Protein AF-A0AA44XXK1-F1 (afdb_monomer)

Organism: Burkholderia vietnamiensis (NCBI:txid60552)

Nearest PDB structures (foldseek):
  4zqu-assembly1_A  TM=9.815E-01  e=5.276E-09  Yersinia pseudotuberculosis YPIII
  4g6u-assembly3_A  TM=9.847E-01  e=5.880E-07  Escherichia coli O157:H7
  5d80-assembly2_d  TM=5.103E-01  e=1.219E+00  Saccharomyces cerevisiae S288C
  5d80-assembly1_D  TM=5.103E-01  e=1.219E+00  Saccharomyces cerevisiae S288C
  3eiu-assembly1_B  TM=3.926E-01  e=1.825E+00  Methanosarcina mazei

Foldseek 3Di:
DPPVLVVVLCCQLPAAWDDDDPDIDGPVVDPAAEAEEEDEPPQDPVNVVVVVVSCVVSVVSRYHYHYDYDD

Structure (mmCIF, N/CA/C/O backbone):
data_AF-A0AA44XXK1-F1
#
_entry.id   AF-A0AA44XXK1-F1
#
loop_
_atom_site.group_PDB
_atom_site.id
_atom_site.type_symbol
_atom_site.label_atom_id
_atom_site.label_alt_id
_atom_site.label_comp_id
_atom_site.label_asym_id
_atom_site.label_entity_id
_atom_site.label_seq_id
_atom_site.pdbx_PDB_ins_code
_atom_site.Cartn_x
_atom_site.Cartn_y
_atom_site.Cartn_z
_atom_site.occupancy
_atom_site.B_iso_or_equiv
_atom_site.auth_seq_id
_atom_site.auth_comp_id
_atom_site.auth_asym_id
_atom_site.auth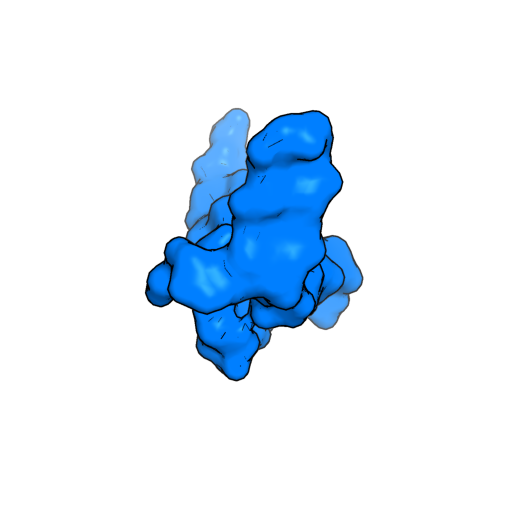_atom_id
_atom_site.pdbx_PDB_model_num
ATOM 1 N N . MET A 1 1 ? -11.582 7.306 0.264 1.00 56.56 1 MET A N 1
ATOM 2 C CA . MET A 1 1 ? -10.373 6.528 0.605 1.00 56.56 1 MET A CA 1
ATOM 3 C C . MET A 1 1 ? -9.388 7.475 1.262 1.00 56.56 1 MET A C 1
ATOM 5 O O . MET A 1 1 ? -9.274 8.592 0.771 1.00 56.56 1 MET A O 1
ATOM 9 N N . LYS A 1 2 ? -8.721 7.091 2.363 1.00 62.16 2 LYS A N 1
ATOM 10 C CA . LYS A 1 2 ? -7.703 7.959 2.984 1.00 62.16 2 LYS A CA 1
ATOM 11 C C . LYS A 1 2 ? -6.568 8.188 1.963 1.00 62.16 2 LYS A C 1
ATOM 13 O O . LYS A 1 2 ? -6.037 7.188 1.474 1.00 62.16 2 LYS A O 1
ATOM 18 N N . PRO A 1 3 ? -6.182 9.441 1.650 1.00 65.94 3 PRO A N 1
ATOM 19 C CA . PRO A 1 3 ? -5.203 9.740 0.599 1.00 65.94 3 PRO A CA 1
ATOM 20 C C . PRO A 1 3 ? -3.868 9.007 0.777 1.00 65.94 3 PRO A C 1
ATOM 22 O O . PRO A 1 3 ? -3.263 8.585 -0.201 1.00 65.94 3 PRO A O 1
ATOM 25 N N . SER A 1 4 ? -3.458 8.774 2.030 1.00 82.06 4 SER A N 1
ATOM 26 C CA . SER A 1 4 ? -2.167 8.158 2.349 1.00 82.06 4 SER A CA 1
ATOM 27 C C . SER A 1 4 ? -2.047 6.697 1.903 1.00 82.06 4 SER A C 1
ATOM 29 O O . SER A 1 4 ? -0.992 6.298 1.432 1.00 82.06 4 SER A O 1
ATOM 31 N N . LEU A 1 5 ? -3.107 5.884 2.026 1.00 92.19 5 LEU A N 1
ATOM 32 C CA . LEU A 1 5 ? -3.034 4.476 1.605 1.00 92.19 5 LEU A CA 1
ATOM 33 C C . LEU A 1 5 ? -3.092 4.345 0.086 1.00 92.19 5 LEU A C 1
ATOM 35 O O . LEU A 1 5 ? -2.334 3.565 -0.479 1.00 92.19 5 LEU A O 1
ATOM 39 N N . LYS A 1 6 ? -3.943 5.143 -0.573 1.00 94.75 6 LYS A N 1
ATOM 40 C CA . LYS A 1 6 ? -4.002 5.176 -2.037 1.00 94.75 6 LYS A CA 1
ATOM 41 C C . LYS A 1 6 ? -2.650 5.558 -2.630 1.00 94.75 6 LYS A C 1
ATOM 43 O O . LYS A 1 6 ? -2.155 4.838 -3.481 1.00 94.75 6 LYS A O 1
ATOM 48 N N . GLY A 1 7 ? -2.059 6.654 -2.150 1.00 95.88 7 GLY A N 1
ATOM 49 C CA . GLY A 1 7 ? -0.783 7.148 -2.665 1.00 95.88 7 GLY A CA 1
ATOM 50 C C . GLY A 1 7 ? 0.342 6.127 -2.516 1.00 95.88 7 GLY A C 1
ATOM 51 O O . GLY A 1 7 ? 1.093 5.914 -3.458 1.00 95.88 7 GLY A O 1
ATOM 52 N N . ASN A 1 8 ? 0.411 5.423 -1.382 1.00 96.69 8 ASN A N 1
ATOM 53 C CA . ASN 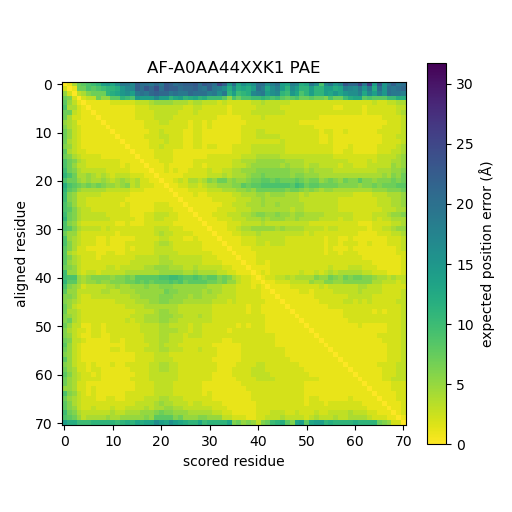A 1 8 ? 1.411 4.370 -1.189 1.00 96.69 8 ASN A CA 1
ATOM 54 C C . ASN A 1 8 ? 1.173 3.168 -2.112 1.00 96.69 8 ASN A C 1
ATOM 56 O O . ASN A 1 8 ? 2.128 2.615 -2.647 1.00 96.69 8 ASN A O 1
ATOM 60 N N . ILE A 1 9 ? -0.085 2.771 -2.323 1.00 97.81 9 ILE A N 1
ATOM 61 C CA . ILE A 1 9 ? -0.428 1.717 -3.288 1.00 97.81 9 ILE A CA 1
ATOM 62 C C . ILE A 1 9 ? -0.015 2.138 -4.698 1.00 97.81 9 ILE A C 1
ATOM 64 O O . ILE A 1 9 ? 0.623 1.354 -5.389 1.00 97.81 9 ILE A O 1
ATOM 68 N N . ASP A 1 10 ? -0.330 3.369 -5.101 1.00 97.81 10 ASP A N 1
ATOM 69 C CA . ASP A 1 10 ? 0.023 3.899 -6.419 1.00 97.81 10 ASP A CA 1
ATOM 70 C C . ASP A 1 10 ? 1.542 3.959 -6.599 1.00 97.81 10 ASP A C 1
ATOM 72 O O . ASP A 1 10 ? 2.048 3.587 -7.652 1.00 97.81 10 ASP A O 1
ATOM 76 N N . ALA A 1 11 ? 2.282 4.383 -5.573 1.00 97.38 11 ALA A N 1
ATOM 77 C CA . ALA A 1 11 ? 3.740 4.417 -5.607 1.00 97.38 11 ALA A CA 1
ATOM 78 C C . ALA A 1 11 ? 4.333 3.011 -5.780 1.00 97.38 11 ALA A C 1
ATOM 80 O O . ALA A 1 11 ? 5.226 2.810 -6.598 1.00 97.38 11 ALA A O 1
ATOM 81 N N . VAL A 1 12 ? 3.801 2.025 -5.052 1.00 97.69 12 VAL A N 1
ATOM 82 C CA . VAL A 1 12 ? 4.236 0.629 -5.170 1.00 97.69 12 VAL A CA 1
ATOM 83 C C . VAL A 1 12 ? 3.863 0.051 -6.533 1.00 97.69 12 VAL A C 1
ATOM 85 O O . VAL A 1 12 ? 4.692 -0.617 -7.141 1.00 97.69 12 VAL A O 1
ATOM 88 N N . ALA A 1 13 ? 2.650 0.290 -7.030 1.00 98.12 13 ALA A N 1
ATOM 89 C CA . ALA A 1 13 ? 2.187 -0.229 -8.317 1.00 98.12 13 ALA A CA 1
ATOM 90 C C . ALA A 1 13 ? 2.981 0.360 -9.492 1.00 98.12 13 ALA A C 1
ATOM 92 O O . ALA A 1 13 ? 3.386 -0.370 -10.391 1.00 98.12 13 ALA A O 1
ATOM 93 N N . ASN A 1 14 ? 3.259 1.665 -9.443 1.00 97.94 14 ASN A N 1
ATOM 94 C CA . ASN A 1 14 ? 3.889 2.404 -10.536 1.00 97.94 14 ASN A CA 1
ATOM 95 C C . ASN A 1 14 ? 5.418 2.501 -10.423 1.00 97.94 14 ASN A C 1
ATOM 97 O O . ASN A 1 14 ? 6.035 3.184 -11.235 1.00 97.94 14 ASN A O 1
ATOM 101 N N . PHE A 1 15 ? 6.051 1.852 -9.439 1.00 98.12 15 PHE A N 1
ATOM 102 C CA . PHE A 1 15 ? 7.512 1.827 -9.352 1.00 98.12 15 PHE A CA 1
ATOM 103 C C . PHE A 1 15 ? 8.107 1.147 -10.590 1.00 98.12 15 PHE A C 1
ATOM 105 O O . PHE A 1 15 ? 7.835 -0.038 -10.826 1.00 98.12 15 PHE A O 1
ATOM 112 N N . MET A 1 16 ? 8.921 1.905 -11.329 1.00 98.06 16 MET A N 1
ATOM 113 C CA . MET A 1 16 ? 9.624 1.467 -12.538 1.00 98.06 16 MET A CA 1
ATOM 114 C C . MET A 1 16 ? 11.108 1.223 -12.269 1.00 98.06 16 MET A C 1
ATOM 116 O O . MET A 1 16 ? 11.625 0.162 -12.601 1.00 98.06 16 MET A O 1
ATOM 120 N N . GLU A 1 17 ? 11.784 2.181 -11.641 1.00 98.12 17 GLU A N 1
ATOM 121 C CA . GLU A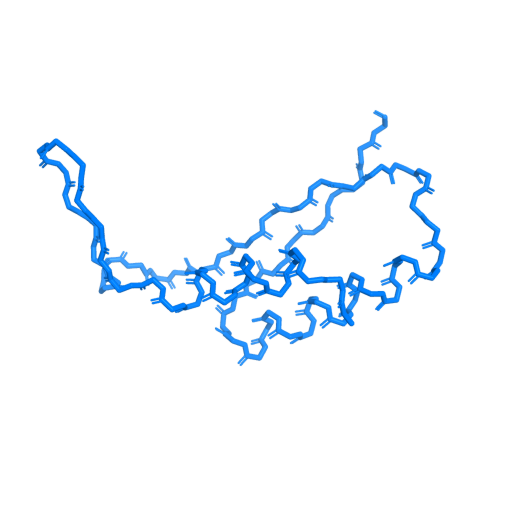 1 17 ? 13.214 2.108 -11.358 1.00 98.12 17 GLU A CA 1
ATOM 122 C C . GLU A 1 17 ? 13.572 3.078 -10.230 1.00 98.12 17 GLU A C 1
ATOM 124 O O . GLU A 1 17 ? 12.982 4.156 -10.112 1.00 98.12 17 GLU A O 1
ATOM 129 N N . ALA A 1 18 ? 14.555 2.707 -9.414 1.00 98.00 18 ALA A N 1
ATOM 130 C CA . ALA A 1 18 ? 15.283 3.644 -8.572 1.00 98.00 18 ALA A CA 1
ATOM 131 C C . ALA A 1 18 ? 16.728 3.184 -8.385 1.00 98.00 18 ALA A C 1
ATOM 133 O O . ALA A 1 18 ? 17.005 1.988 -8.253 1.00 98.00 18 ALA A O 1
ATOM 134 N N . SER A 1 19 ? 17.628 4.159 -8.296 1.00 97.81 19 SER A N 1
ATOM 135 C CA . SER A 1 19 ? 19.045 3.943 -8.029 1.00 97.81 19 SER A CA 1
ATOM 136 C C . SER A 1 19 ? 19.472 4.725 -6.798 1.00 97.81 19 SER A C 1
ATOM 138 O O . SER A 1 19 ? 19.149 5.905 -6.658 1.00 97.81 19 SER A O 1
ATOM 140 N N . LEU A 1 20 ? 20.216 4.069 -5.913 1.00 97.62 20 LEU A N 1
ATOM 141 C CA . LEU A 1 20 ? 20.857 4.691 -4.764 1.00 97.62 20 LEU A CA 1
ATOM 142 C C . LEU A 1 20 ? 22.266 4.117 -4.617 1.00 97.62 20 LEU A C 1
ATOM 144 O O . LEU A 1 20 ? 22.443 2.901 -4.533 1.00 97.62 20 LEU A O 1
ATOM 148 N N . GLU A 1 21 ? 23.262 5.004 -4.594 1.00 96.19 21 GLU A N 1
ATOM 149 C CA . GLU A 1 21 ? 24.684 4.643 -4.609 1.00 96.19 21 GLU A CA 1
ATOM 150 C C . GLU A 1 21 ? 25.015 3.683 -5.767 1.00 96.19 21 GLU A C 1
ATOM 152 O O . GLU A 1 21 ? 24.842 4.033 -6.932 1.00 96.19 21 GLU A O 1
ATOM 157 N N . THR A 1 22 ? 25.493 2.475 -5.468 1.00 96.75 22 THR A N 1
ATOM 158 C CA . THR A 1 22 ? 25.881 1.462 -6.460 1.00 96.75 22 THR A CA 1
ATOM 159 C C . THR A 1 22 ? 24.763 0.475 -6.789 1.00 96.75 22 THR A C 1
ATOM 161 O O . THR A 1 22 ? 24.981 -0.466 -7.555 1.00 96.75 22 THR A O 1
ATOM 164 N N . ARG A 1 23 ? 23.564 0.652 -6.218 1.00 97.38 23 ARG A N 1
ATOM 165 C CA . ARG A 1 23 ? 22.446 -0.274 -6.393 1.00 97.38 23 ARG A CA 1
ATOM 166 C C . ARG A 1 23 ? 21.327 0.366 -7.205 1.00 97.38 23 ARG A C 1
ATOM 168 O O . ARG A 1 23 ? 20.736 1.356 -6.787 1.00 97.38 23 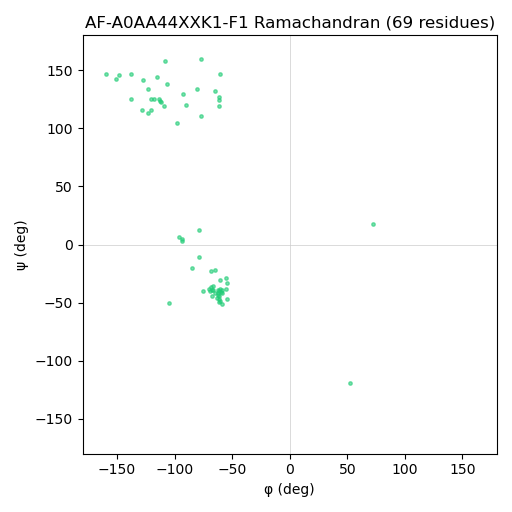ARG A O 1
ATOM 175 N N . THR A 1 24 ? 20.985 -0.278 -8.315 1.00 97.94 24 THR A N 1
ATOM 176 C CA . THR A 1 24 ? 19.755 -0.030 -9.074 1.00 97.94 24 THR A CA 1
ATOM 177 C C . THR A 1 24 ? 18.792 -1.187 -8.844 1.00 97.94 24 THR A C 1
ATOM 179 O O . THR A 1 24 ? 19.221 -2.342 -8.801 1.00 97.94 24 THR A O 1
ATOM 182 N N . LEU A 1 25 ? 17.512 -0.867 -8.666 1.00 97.94 25 LEU A N 1
ATOM 183 C CA . LEU A 1 25 ? 16.408 -1.819 -8.684 1.00 97.94 25 LEU A CA 1
ATOM 184 C C . LEU A 1 25 ? 15.441 -1.412 -9.792 1.00 97.94 25 LEU A C 1
ATOM 186 O O . LEU A 1 25 ? 14.937 -0.288 -9.786 1.00 97.94 25 LEU A O 1
ATOM 190 N N . THR A 1 26 ? 15.151 -2.340 -10.694 1.00 98.31 26 THR A N 1
ATOM 191 C CA . THR A 1 26 ? 14.191 -2.165 -11.790 1.00 98.31 26 THR A CA 1
ATOM 192 C C . THR A 1 26 ? 12.921 -2.978 -11.547 1.00 98.31 26 THR A C 1
ATOM 194 O O . THR A 1 26 ? 12.912 -3.952 -10.793 1.00 98.31 26 THR A O 1
ATOM 197 N N . ALA A 1 27 ? 11.818 -2.583 -12.180 1.00 97.81 27 ALA A N 1
ATOM 198 C CA . ALA A 1 27 ? 10.537 -3.274 -12.068 1.00 97.81 27 ALA A CA 1
ATOM 199 C C . ALA A 1 27 ? 10.587 -4.732 -12.547 1.00 97.81 27 ALA A C 1
ATOM 201 O O . ALA A 1 27 ? 9.856 -5.554 -11.996 1.00 97.81 27 ALA A O 1
ATOM 202 N N . ASP A 1 28 ? 11.452 -5.051 -13.512 1.00 97.75 28 ASP A N 1
ATOM 203 C CA . ASP A 1 28 ? 11.604 -6.400 -14.070 1.00 97.75 28 ASP A CA 1
ATOM 204 C C . ASP A 1 28 ? 12.200 -7.392 -13.056 1.00 97.75 28 ASP A C 1
ATOM 206 O O . ASP A 1 28 ? 11.963 -8.596 -13.139 1.00 97.75 28 ASP A O 1
ATOM 210 N N . GLU A 1 29 ? 12.919 -6.895 -12.045 1.00 97.75 29 GLU A N 1
ATOM 211 C CA . GLU A 1 29 ? 13.422 -7.701 -10.926 1.00 97.75 29 GLU A CA 1
ATOM 212 C C . GLU A 1 29 ? 12.334 -7.991 -9.868 1.00 97.75 29 GLU A C 1
ATOM 214 O O . GLU A 1 29 ? 12.540 -8.807 -8.965 1.00 97.75 29 GLU A O 1
ATOM 219 N N . ILE A 1 30 ? 11.167 -7.334 -9.945 1.00 97.88 30 ILE A N 1
ATOM 220 C CA . ILE A 1 30 ? 10.109 -7.400 -8.928 1.00 97.88 30 ILE A CA 1
ATOM 221 C C . ILE A 1 30 ? 9.025 -8.401 -9.340 1.00 97.88 30 ILE A C 1
ATOM 223 O O . ILE A 1 30 ? 8.135 -8.106 -10.134 1.00 97.88 30 ILE A O 1
ATOM 227 N N . THR A 1 31 ? 9.030 -9.572 -8.705 1.00 97.62 31 THR A N 1
ATOM 228 C CA . THR A 1 31 ? 8.052 -10.645 -8.968 1.00 97.62 31 THR A CA 1
ATOM 229 C C . THR A 1 31 ? 6.744 -10.506 -8.187 1.00 97.62 31 THR A C 1
ATOM 231 O O . THR A 1 31 ? 5.730 -11.096 -8.559 1.00 97.62 31 THR A O 1
ATOM 234 N N . ALA A 1 32 ? 6.740 -9.738 -7.097 1.00 97.94 32 ALA A N 1
ATOM 235 C CA . ALA A 1 32 ? 5.555 -9.497 -6.284 1.00 97.94 32 ALA A CA 1
ATOM 236 C C . ALA A 1 32 ? 5.621 -8.133 -5.595 1.00 97.94 32 ALA 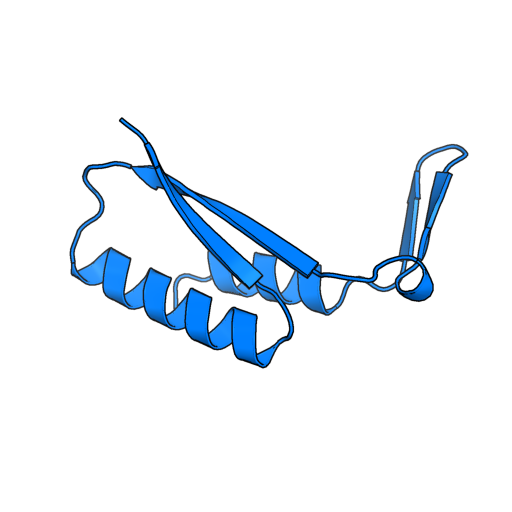A C 1
ATOM 238 O O . ALA A 1 32 ? 6.668 -7.715 -5.102 1.00 97.94 32 ALA A O 1
ATOM 239 N N . ARG A 1 33 ? 4.469 -7.464 -5.502 1.00 98.25 33 ARG A N 1
ATOM 240 C CA . ARG A 1 33 ? 4.330 -6.144 -4.879 1.00 98.25 33 ARG A CA 1
ATOM 241 C C . ARG A 1 33 ? 3.398 -6.234 -3.681 1.00 98.25 33 ARG A C 1
ATOM 243 O O . ARG A 1 33 ? 2.275 -6.730 -3.788 1.00 98.25 33 ARG A O 1
ATOM 250 N N . GLN A 1 34 ? 3.869 -5.784 -2.522 1.00 98.06 34 GLN A N 1
ATOM 251 C CA . GLN A 1 34 ? 3.113 -5.853 -1.274 1.00 98.06 34 GLN A CA 1
ATOM 252 C C . GLN A 1 34 ? 3.253 -4.555 -0.482 1.00 98.06 34 GLN A C 1
ATOM 254 O O . GLN A 1 34 ? 4.309 -3.929 -0.485 1.00 98.06 34 GLN A O 1
ATOM 259 N N . LEU A 1 35 ? 2.192 -4.183 0.231 1.00 97.19 35 LEU A N 1
ATOM 260 C CA . LEU A 1 35 ? 2.179 -3.072 1.175 1.00 97.19 35 LEU A CA 1
ATOM 261 C C . LEU A 1 35 ? 1.754 -3.599 2.546 1.00 97.19 35 LEU A C 1
ATOM 263 O O . LEU A 1 35 ? 0.609 -4.015 2.719 1.00 97.19 35 LEU A O 1
ATOM 267 N N . GLN A 1 36 ? 2.665 -3.573 3.519 1.00 97.62 36 GLN A N 1
ATOM 268 C CA . GLN A 1 36 ? 2.352 -3.923 4.904 1.00 97.62 36 GLN A CA 1
ATOM 269 C C . GLN A 1 36 ? 1.976 -2.672 5.695 1.00 97.62 36 GLN A C 1
ATOM 271 O O . GLN A 1 36 ? 2.690 -1.672 5.671 1.00 97.62 36 GLN A O 1
ATOM 276 N N . VAL A 1 37 ? 0.845 -2.725 6.393 1.00 95.38 37 VAL A N 1
ATOM 277 C CA . VAL A 1 37 ? 0.281 -1.591 7.124 1.00 95.38 37 VAL A CA 1
ATOM 278 C C . VAL A 1 37 ? -0.014 -2.012 8.555 1.00 95.38 37 VAL A C 1
ATOM 280 O O . VAL A 1 37 ? -0.885 -2.845 8.800 1.00 95.38 37 VAL A O 1
ATOM 283 N N . ALA A 1 38 ? 0.676 -1.397 9.510 1.00 95.88 38 ALA A N 1
ATOM 284 C CA . ALA A 1 38 ? 0.314 -1.495 10.915 1.00 95.88 38 ALA A CA 1
ATOM 285 C C . ALA A 1 38 ? -0.838 -0.530 11.229 1.00 95.88 38 ALA A C 1
ATOM 287 O O . ALA A 1 38 ? -0.801 0.637 10.831 1.00 95.88 38 ALA A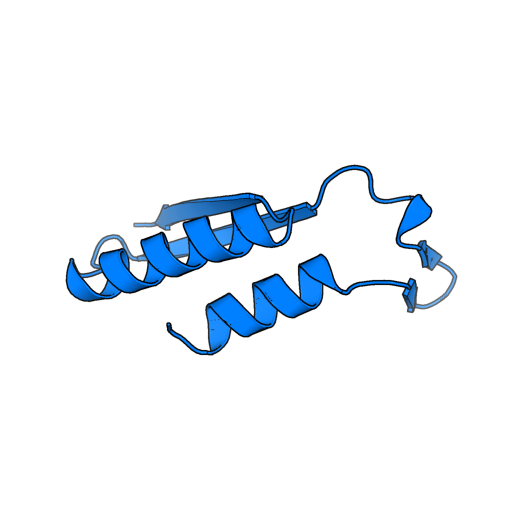 O 1
ATOM 288 N N . VAL A 1 39 ? -1.854 -1.005 11.949 1.00 94.19 39 VAL A N 1
ATOM 289 C CA . VAL A 1 39 ? -2.973 -0.171 12.415 1.00 94.19 39 VAL A CA 1
ATOM 290 C C . VAL A 1 39 ? -3.172 -0.337 13.922 1.00 94.19 39 VAL A C 1
ATOM 292 O O . VAL A 1 39 ? -3.033 -1.452 14.421 1.00 94.19 39 VAL A O 1
ATOM 295 N N . PRO A 1 40 ? -3.499 0.725 14.678 1.00 95.38 40 PRO A N 1
ATOM 296 C CA . PRO A 1 40 ? -3.759 0.594 16.110 1.00 95.38 40 PRO A CA 1
ATOM 297 C C . PRO A 1 40 ? -4.936 -0.345 16.395 1.00 95.38 40 PRO A C 1
ATOM 299 O O . PRO A 1 40 ? -5.924 -0.351 15.654 1.00 95.38 40 PRO A O 1
ATOM 302 N N . SER A 1 41 ? -4.881 -1.070 17.510 1.00 91.56 41 SER A N 1
ATOM 303 C CA . SER A 1 41 ? -5.987 -1.913 17.992 1.00 91.56 41 SER A CA 1
ATOM 304 C C . SER A 1 41 ? -7.310 -1.145 18.163 1.00 91.56 41 SER A C 1
ATOM 306 O O . SER A 1 41 ? -8.378 -1.708 17.944 1.00 91.56 41 SER A O 1
ATOM 308 N N . GLY A 1 42 ? -7.245 0.161 18.449 1.00 93.56 42 GLY A N 1
ATOM 309 C CA . GLY A 1 42 ? -8.398 1.067 18.538 1.00 93.56 42 GLY A CA 1
ATOM 310 C C . GLY A 1 42 ? -8.966 1.570 17.200 1.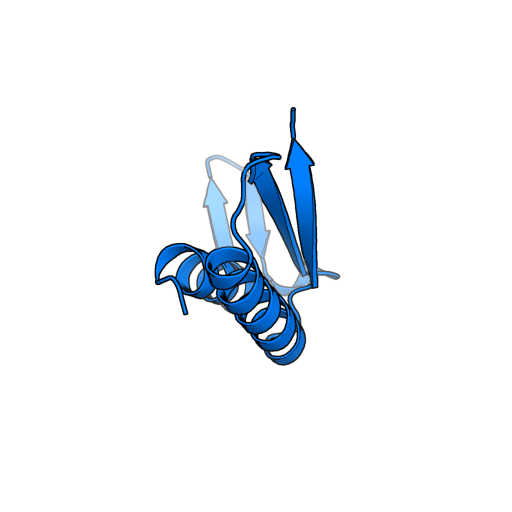00 93.56 42 GLY A C 1
ATOM 311 O O . GLY A 1 42 ? -9.734 2.531 17.197 1.00 93.56 42 GLY A O 1
ATOM 312 N N . THR A 1 43 ? -8.580 0.987 16.060 1.00 93.56 43 THR A N 1
ATOM 313 C CA . THR A 1 43 ? -9.087 1.400 14.738 1.00 93.56 43 THR A CA 1
ATOM 314 C C . THR A 1 43 ? -10.604 1.210 14.650 1.00 93.56 43 THR A C 1
ATOM 316 O O . THR A 1 43 ? -11.123 0.112 14.851 1.00 93.56 43 THR A O 1
ATOM 319 N N . THR A 1 44 ? -11.328 2.281 14.319 1.00 95.69 44 THR A N 1
ATOM 320 C CA . THR A 1 44 ? -12.797 2.295 14.340 1.00 95.69 44 THR A CA 1
ATOM 321 C C . THR A 1 44 ? -13.412 1.578 13.130 1.00 95.69 44 THR A C 1
ATOM 323 O O . THR A 1 44 ? -12.768 1.469 12.081 1.00 95.69 44 THR A O 1
ATOM 326 N N . PRO A 1 45 ? -14.689 1.148 13.190 1.00 95.06 45 PRO A N 1
ATOM 327 C CA . PRO A 1 45 ? -15.363 0.524 12.046 1.00 95.06 45 PRO A CA 1
ATOM 328 C C . PRO A 1 45 ? -15.353 1.385 10.772 1.00 95.06 45 PRO A C 1
ATOM 330 O O . PRO A 1 45 ? -15.150 0.873 9.672 1.00 95.06 45 PRO A O 1
ATOM 333 N N . ALA A 1 46 ? -15.505 2.708 10.902 1.00 94.38 46 ALA A N 1
ATOM 334 C CA . ALA A 1 46 ? -15.446 3.630 9.766 1.00 94.38 46 ALA A CA 1
ATOM 335 C C . ALA A 1 46 ? -14.040 3.695 9.138 1.00 94.38 46 ALA A C 1
ATOM 337 O O . ALA A 1 46 ? -13.900 3.784 7.915 1.00 94.38 46 ALA A O 1
ATOM 338 N N . GLN A 1 47 ? -12.986 3.607 9.955 1.00 93.88 47 GLN A N 1
ATOM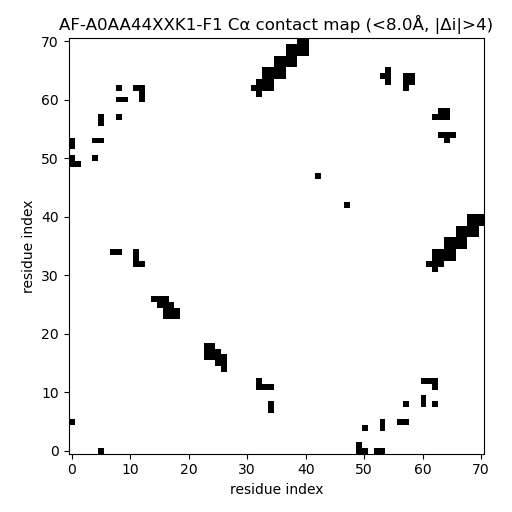 339 C CA . GLN A 1 47 ? -11.606 3.517 9.471 1.00 93.88 47 GLN A CA 1
ATOM 340 C C . GLN A 1 47 ? -11.351 2.168 8.784 1.00 93.88 47 GLN A C 1
ATOM 342 O O . GLN A 1 47 ? -10.763 2.145 7.702 1.00 93.88 47 GLN A O 1
ATOM 347 N N . TRP A 1 48 ? -11.882 1.068 9.328 1.00 94.81 48 TRP A N 1
ATOM 348 C CA . TRP A 1 48 ? -11.834 -0.254 8.693 1.00 94.81 48 TRP A CA 1
ATOM 349 C C . TRP A 1 48 ? -12.525 -0.289 7.331 1.00 94.81 48 TRP A C 1
ATOM 351 O O . TRP A 1 48 ? -11.989 -0.874 6.395 1.00 94.81 48 TRP A O 1
ATOM 361 N N . GLN A 1 49 ? -13.652 0.406 7.157 1.00 95.62 49 GLN A N 1
ATOM 362 C CA . GLN A 1 49 ? -14.267 0.546 5.834 1.00 95.62 49 GLN A CA 1
ATOM 363 C C . GLN A 1 49 ? -13.320 1.212 4.823 1.00 95.62 49 GLN A C 1
ATOM 365 O O . GLN A 1 49 ? -13.269 0.799 3.664 1.00 95.62 49 GLN A O 1
ATOM 370 N N . GLN A 1 50 ? -12.547 2.225 5.234 1.00 94.19 50 GLN A N 1
ATOM 371 C CA . GLN A 1 50 ? -11.555 2.852 4.351 1.00 94.19 50 GLN A CA 1
ATOM 372 C C . GLN A 1 50 ? -10.364 1.930 4.072 1.00 94.19 50 GLN A C 1
ATOM 374 O O . GLN A 1 50 ? -9.876 1.913 2.943 1.00 94.19 50 GLN A O 1
ATOM 379 N N . ILE A 1 51 ? -9.915 1.164 5.068 1.00 94.88 51 ILE A N 1
ATOM 380 C CA . ILE A 1 51 ? -8.846 0.170 4.918 1.00 94.88 51 ILE A CA 1
ATOM 381 C C . ILE A 1 51 ? -9.271 -0.929 3.939 1.00 94.88 51 ILE A C 1
ATOM 383 O O . ILE A 1 51 ? -8.530 -1.231 3.011 1.00 94.88 51 ILE A O 1
ATOM 387 N N . ASN A 1 52 ? -10.487 -1.462 4.065 1.00 95.94 52 ASN A N 1
ATOM 388 C CA . ASN A 1 52 ? -11.003 -2.501 3.172 1.00 95.94 52 ASN A CA 1
ATOM 389 C C . ASN A 1 52 ? -11.107 -2.013 1.721 1.00 95.94 52 ASN A C 1
ATOM 391 O O . ASN A 1 52 ? -10.739 -2.739 0.801 1.00 95.94 52 ASN A O 1
ATOM 395 N N . ARG A 1 53 ? -11.517 -0.753 1.509 1.00 96.50 53 ARG A N 1
ATOM 396 C CA . ARG A 1 53 ? -11.473 -0.124 0.176 1.00 96.50 53 ARG A CA 1
ATOM 397 C C . ARG A 1 53 ? -10.046 -0.042 -0.366 1.00 96.50 53 ARG A C 1
ATOM 399 O O . ARG A 1 53 ? -9.838 -0.285 -1.548 1.00 96.50 53 ARG A O 1
ATOM 406 N N . ALA A 1 54 ? -9.067 0.273 0.483 1.00 95.75 54 ALA A N 1
ATOM 407 C CA . ALA A 1 54 ? -7.663 0.301 0.084 1.00 95.75 54 ALA A CA 1
ATOM 408 C C . ALA A 1 54 ? -7.117 -1.100 -0.234 1.00 95.75 54 ALA A C 1
ATOM 410 O O . ALA A 1 54 ? -6.360 -1.235 -1.186 1.00 95.75 54 ALA A O 1
ATOM 411 N N . ILE A 1 55 ? -7.534 -2.141 0.494 1.00 97.19 55 ILE A N 1
ATOM 412 C CA . ILE A 1 55 ? -7.172 -3.536 0.194 1.00 97.19 55 ILE A CA 1
ATOM 413 C C . ILE A 1 55 ? -7.698 -3.941 -1.187 1.00 97.19 55 ILE A C 1
ATOM 415 O O . ILE A 1 55 ? -6.933 -4.431 -2.015 1.00 97.19 55 ILE A O 1
ATOM 419 N N . GLN A 1 56 ? -8.980 -3.680 -1.460 1.00 97.94 56 GLN A N 1
ATOM 420 C CA . GLN A 1 56 ? -9.600 -3.964 -2.760 1.00 97.94 56 GLN A CA 1
ATOM 421 C C . GLN A 1 56 ? -8.927 -3.181 -3.891 1.00 97.94 56 GLN A C 1
ATOM 423 O O . GLN A 1 56 ? -8.621 -3.738 -4.944 1.00 97.94 56 GLN A O 1
ATOM 428 N N . TYR A 1 57 ? -8.654 -1.896 -3.656 1.00 97.38 57 TYR A N 1
ATOM 429 C CA . TYR A 1 57 ? -7.935 -1.064 -4.610 1.00 97.38 57 TYR A CA 1
ATOM 430 C C . TYR A 1 57 ? -6.530 -1.610 -4.883 1.00 97.38 57 TYR A C 1
ATOM 432 O O . TYR A 1 57 ? -6.184 -1.813 -6.040 1.00 97.38 57 TYR A O 1
ATOM 440 N N . GLY A 1 58 ? -5.754 -1.932 -3.845 1.00 97.69 58 GLY A N 1
ATOM 441 C CA . GLY A 1 58 ? -4.429 -2.534 -3.988 1.00 97.69 58 GLY A CA 1
ATOM 442 C C . GLY A 1 58 ? -4.461 -3.803 -4.827 1.00 97.69 58 GLY A C 1
ATOM 443 O O . GLY A 1 58 ? -3.698 -3.911 -5.783 1.00 97.69 58 GLY A O 1
ATOM 444 N N . GLN A 1 59 ? -5.407 -4.706 -4.559 1.00 98.06 59 GLN A N 1
ATOM 445 C CA . GLN A 1 59 ? -5.567 -5.924 -5.350 1.00 98.06 59 GLN A CA 1
ATOM 446 C C . GLN A 1 59 ? -5.834 -5.619 -6.833 1.00 98.06 59 GLN A C 1
ATOM 448 O O . GLN A 1 59 ? -5.229 -6.252 -7.695 1.00 98.06 59 GLN A O 1
ATOM 453 N N . SER A 1 60 ? -6.667 -4.616 -7.137 1.00 98.12 60 SER A N 1
ATOM 454 C CA . SER A 1 60 ? -6.913 -4.175 -8.522 1.00 98.12 60 SER A CA 1
ATOM 455 C C . SER A 1 60 ? -5.677 -3.579 -9.213 1.00 98.12 60 SER A C 1
ATOM 457 O O . SER A 1 60 ? -5.618 -3.569 -10.436 1.00 98.12 60 SER A O 1
ATOM 459 N N . GLN A 1 61 ? -4.697 -3.099 -8.440 1.00 98.06 61 GLN A N 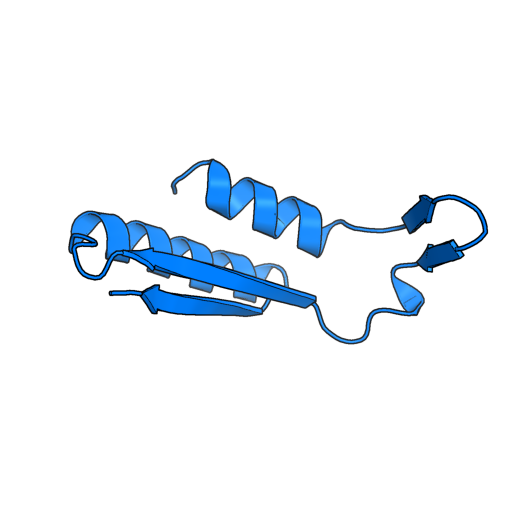1
ATOM 460 C CA . GLN A 1 61 ? -3.420 -2.560 -8.923 1.00 98.06 61 GLN A CA 1
ATOM 461 C C . GLN A 1 61 ? -2.283 -3.603 -8.893 1.00 98.06 61 GLN A C 1
ATOM 463 O O . GLN A 1 61 ? -1.123 -3.253 -9.091 1.00 98.06 61 GLN A O 1
ATOM 468 N N . GLY A 1 62 ? -2.575 -4.874 -8.587 1.00 97.81 62 GLY A N 1
ATOM 469 C CA . GLY A 1 62 ? -1.548 -5.917 -8.450 1.00 97.81 62 GLY A CA 1
ATOM 470 C C . GLY A 1 62 ? -0.687 -5.800 -7.183 1.00 97.81 62 GLY A C 1
ATOM 471 O O . GLY A 1 62 ? 0.383 -6.399 -7.105 1.00 97.81 62 GLY A O 1
ATOM 472 N N . VAL A 1 63 ? -1.143 -5.047 -6.177 1.00 98.44 63 VAL A N 1
ATOM 473 C CA . VAL A 1 63 ? -0.454 -4.840 -4.895 1.00 98.44 63 VAL A CA 1
ATOM 474 C C . VAL A 1 63 ? -1.200 -5.553 -3.770 1.00 98.44 63 VAL A C 1
ATOM 476 O O . VAL A 1 63 ? -2.338 -5.221 -3.435 1.00 98.44 63 VAL A O 1
ATOM 479 N N . LYS A 1 64 ? -0.546 -6.506 -3.104 1.00 98.50 64 LYS A N 1
ATOM 480 C CA . LYS A 1 64 ? -1.119 -7.164 -1.922 1.00 98.50 64 LYS A CA 1
ATOM 481 C C . LYS A 1 64 ? -1.004 -6.253 -0.700 1.00 98.50 64 LYS A C 1
ATOM 483 O O . LYS A 1 64 ? 0.088 -6.055 -0.174 1.00 98.50 64 LYS A O 1
ATOM 488 N N . VAL A 1 65 ? -2.128 -5.739 -0.210 1.00 97.81 65 VAL A N 1
ATOM 489 C CA . VAL A 1 65 ? -2.169 -4.951 1.031 1.00 97.81 65 VAL A CA 1
ATOM 490 C C . VAL A 1 65 ? -2.404 -5.886 2.216 1.00 97.81 65 VAL A C 1
ATOM 492 O O . VAL A 1 65 ? -3.416 -6.581 2.269 1.00 97.81 65 VAL A O 1
ATOM 495 N N . ILE A 1 66 ? -1.469 -5.906 3.162 1.00 97.69 66 ILE A N 1
ATOM 496 C CA . ILE A 1 66 ? -1.523 -6.721 4.380 1.00 97.69 66 ILE A CA 1
ATOM 497 C C . ILE A 1 66 ? -1.663 -5.775 5.566 1.00 97.69 66 ILE A C 1
ATOM 499 O O . ILE A 1 66 ? -0.837 -4.882 5.744 1.00 97.69 66 ILE A O 1
ATOM 503 N N . VAL A 1 67 ? -2.705 -5.964 6.371 1.00 96.19 67 VAL A N 1
ATOM 504 C CA . VAL A 1 67 ? -3.006 -5.092 7.509 1.00 96.19 67 VAL A CA 1
ATOM 505 C C . VAL A 1 67 ? -2.840 -5.867 8.805 1.00 96.19 67 VAL A C 1
ATOM 507 O O . VAL A 1 67 ? -3.481 -6.898 8.993 1.00 96.19 67 VAL A O 1
ATOM 510 N N . THR A 1 68 ? -2.012 -5.340 9.703 1.00 96.44 68 THR A N 1
ATOM 511 C CA . THR A 1 68 ? -1.691 -5.967 10.988 1.00 96.44 68 THR A CA 1
ATOM 512 C C . THR A 1 68 ? -2.096 -5.036 12.130 1.00 96.44 68 THR A C 1
ATOM 514 O O . THR A 1 68 ? -1.528 -3.948 12.259 1.00 96.44 68 THR A O 1
ATOM 517 N N . PRO A 1 69 ? -3.066 -5.426 12.975 1.00 94.06 69 PRO A N 1
ATOM 518 C CA . PRO A 1 69 ? -3.362 -4.701 14.203 1.00 94.06 69 PRO A CA 1
ATOM 519 C C . PRO A 1 69 ? -2.181 -4.768 15.179 1.00 94.06 69 PRO A C 1
ATOM 521 O O . PRO A 1 69 ? -1.659 -5.852 15.443 1.00 94.06 69 PRO A O 1
ATOM 524 N N . VAL A 1 70 ? -1.783 -3.628 15.740 1.00 95.88 70 VAL A N 1
ATOM 525 C CA . VAL A 1 70 ? -0.735 -3.520 16.766 1.00 95.88 70 VAL A CA 1
ATOM 526 C C . VAL A 1 70 ? -1.323 -3.018 18.087 1.00 95.88 70 VAL A C 1
ATOM 528 O O . VAL A 1 70 ? -2.287 -2.243 18.089 1.00 95.88 70 VAL A O 1
ATOM 531 N N . LYS A 1 71 ? -0.790 -3.531 19.201 1.00 87.62 71 LYS A N 1
ATOM 532 C CA . LYS A 1 71 ? -1.226 -3.193 20.563 1.00 87.62 71 LYS A CA 1
ATOM 533 C C . LYS A 1 71 ? -0.590 -1.899 21.039 1.00 87.62 71 LYS A C 1
ATOM 535 O O . LYS A 1 71 ? 0.613 -1.719 20.758 1.00 87.62 71 LYS A O 1
#

pLDDT: mean 94.85, std 7.49, range [56.56, 98.5]

Solvent-accessible surface area (backbone atoms only — not comparable to full-atom values): 4279 Å² total; per-residue (Å²): 116,61,66,72,58,52,51,52,43,50,52,63,55,65,53,54,68,54,73,57,94,94,46,74,51,49,43,91,79,55,92,76,47,72,45,82,41,81,40,60,69,82,64,47,74,72,55,48,54,35,49,53,53,45,36,55,50,20,52,77,56,64,22,48,56,44,79,42,77,40,131

Sequence (71 aa):
MKPSLKGNIDAVANFMEASLETRTLTADEITARQLQVAVPSGTTPAQWQQINRAIQYGQSQGVKVIVTPVK

Secondary structure (DSSP, 8-state):
--HHHHHHHHHHHT--EEEETTEEEEGGG-S-EEEEEEEETT--HHHHHHHHHHHHHHHHTTEEEEEEEE-

InterPro domains:
  IPR033799 CdiA toxin, EC869-like [PF21111] (3-68)

Radius of gyration: 14.08 Å; Cα contacts (8 Å, |Δi|>4): 81; chains: 1; bounding box: 41×20×35 Å

Mean predicted aligned error: 3.29 Å